Protein AF-B2ATS7-F1 (afdb_monomer_lite)

Sequence (155 aa):
MWIVTKIADLVQLKPQDFYKTSLEAIEDKINEKYANKVIPNIGLCVCVWDITDASEGLIGQYDEPARVAFVTNRRHSVEAEKVWLWKSDEETQLYYDTHEIVRFMVLEERWYTQPPTKPKESTDSDAPTKTTYQAPYSIIGTMAAPGLGITLWWE

Foldseek 3Di:
DDDDDDDDDDFDADPVCVVDDPVVSRQVRVCVVQDQDQDPPPGRDHGDDDDDDDDDDDDDPDDDPDDDDDDDDPDDDPDDFPKDWDDDPDPDIDIDHPPFDWFWAWDDKDADDDDPPDPPDPDDDPDPPPPPPDDRIDTDTDQPDPCTTGVVVPD

pLDDT: mean 70.75, std 18.99, range [23.94, 90.0]

InterPro domains:
  IPR005576 RNA polymerase Rpb7-like , N-terminal [PF03876] (9-59)
  IPR012340 Nucleic acid-binding, OB-fold [G3DSA:2.40.50.140] (70-155)
  IPR013238 RNA polymerase III, subunit Rpc25 [PF08292] (79-154)
  IPR036898 RNA polymerase Rpb7-like, N-terminal domain superfamily [G3DSA:3.30.1490.120] (1-69)
  IPR036898 RNA polymerase Rpb7-like, N-terminal domain superfamily [SSF88798] (1-64)
  IPR045113 RNA polymerase subunit Rpb7-like [PTHR12709] (1-63)

Structure (mmCIF, N/CA/C/O backbone):
data_AF-B2ATS7-F1
#
_entry.id   AF-B2ATS7-F1
#
loop_
_atom_site.group_PDB
_atom_site.id
_atom_site.type_symbol
_atom_site.label_atom_id
_atom_site.label_alt_id
_atom_site.label_comp_id
_atom_site.label_asym_id
_atom_site.label_entity_id
_atom_site.label_seq_id
_atom_site.pdbx_PDB_ins_code
_atom_site.Cartn_x
_atom_site.Cartn_y
_atom_site.Cartn_z
_atom_site.occupancy
_atom_site.B_iso_or_equiv
_atom_site.auth_seq_id
_atom_site.auth_comp_id
_atom_site.auth_asym_id
_atom_site.auth_atom_id
_atom_site.pdbx_PDB_model_num
ATOM 1 N N . MET A 1 1 ? -1.936 -1.525 -10.382 1.00 76.12 1 MET A N 1
ATOM 2 C CA . MET A 1 1 ? -2.676 -2.763 -10.066 1.00 76.12 1 MET A CA 1
ATOM 3 C C . MET A 1 1 ? -2.998 -2.716 -8.587 1.00 76.12 1 MET A C 1
ATOM 5 O O . MET A 1 1 ? -2.106 -2.365 -7.827 1.00 76.12 1 MET A O 1
ATOM 9 N N . TRP A 1 2 ? -4.232 -3.014 -8.196 1.00 84.25 2 TRP A N 1
ATOM 10 C CA . TRP A 1 2 ? -4.658 -3.011 -6.797 1.00 84.25 2 TRP A CA 1
ATOM 11 C C . TRP A 1 2 ? -5.364 -4.329 -6.504 1.00 84.25 2 TRP A C 1
ATOM 13 O O . TRP A 1 2 ? -6.092 -4.827 -7.362 1.00 84.25 2 TRP A O 1
ATOM 23 N N . ILE A 1 3 ? -5.141 -4.882 -5.315 1.00 88.38 3 ILE A N 1
ATOM 24 C CA . ILE A 1 3 ? -5.855 -6.061 -4.825 1.00 88.38 3 ILE A CA 1
ATOM 25 C C . ILE A 1 3 ? -6.506 -5.730 -3.486 1.00 88.38 3 ILE A C 1
ATOM 27 O O . ILE A 1 3 ? -5.939 -4.991 -2.683 1.00 88.38 3 ILE A O 1
ATOM 31 N N . VAL A 1 4 ? -7.688 -6.290 -3.242 1.00 89.81 4 VAL A N 1
ATOM 32 C CA . VAL A 1 4 ? -8.348 -6.225 -1.935 1.00 89.81 4 VAL A CA 1
ATOM 33 C C . VAL A 1 4 ? -8.048 -7.528 -1.208 1.00 89.81 4 VAL A C 1
ATOM 35 O O . VAL A 1 4 ? -8.372 -8.604 -1.708 1.00 89.81 4 VAL A O 1
ATOM 38 N N . THR A 1 5 ? -7.420 -7.434 -0.037 1.00 87.25 5 THR A N 1
ATOM 39 C CA . THR A 1 5 ? -7.082 -8.594 0.800 1.00 87.25 5 THR A CA 1
ATOM 40 C C . THR A 1 5 ? -7.818 -8.499 2.127 1.00 87.25 5 THR A C 1
ATOM 42 O O . THR A 1 5 ? -7.845 -7.437 2.744 1.00 87.25 5 THR A O 1
ATOM 45 N N . LYS A 1 6 ? -8.417 -9.608 2.573 1.00 88.69 6 LYS A N 1
ATOM 46 C CA . LYS A 1 6 ? -9.071 -9.689 3.884 1.00 88.69 6 LYS A CA 1
ATOM 47 C C . LYS A 1 6 ? -8.032 -9.970 4.963 1.00 88.69 6 LYS A C 1
ATOM 49 O O . LYS A 1 6 ? -7.267 -10.924 4.845 1.00 88.69 6 LYS A O 1
ATOM 54 N N . ILE A 1 7 ? -8.030 -9.153 6.010 1.00 86.19 7 ILE A N 1
ATOM 55 C CA . ILE A 1 7 ? -7.137 -9.283 7.163 1.00 86.19 7 ILE A CA 1
ATOM 56 C C . ILE A 1 7 ? -8.008 -9.323 8.417 1.00 86.19 7 ILE A C 1
ATOM 58 O O . ILE A 1 7 ? -8.946 -8.539 8.539 1.00 86.19 7 ILE A O 1
ATOM 62 N N . ALA A 1 8 ? -7.700 -10.245 9.326 1.00 86.81 8 ALA A N 1
ATOM 63 C CA . ALA A 1 8 ? -8.312 -10.323 10.645 1.00 86.81 8 ALA A CA 1
ATOM 64 C C . ALA A 1 8 ? -7.269 -9.925 11.687 1.00 86.81 8 ALA A C 1
ATOM 66 O O . ALA A 1 8 ? -6.171 -10.483 11.713 1.00 86.81 8 ALA A O 1
ATOM 67 N N . ASP A 1 9 ? -7.602 -8.943 12.516 1.00 85.25 9 ASP A N 1
ATOM 68 C CA . ASP A 1 9 ? -6.672 -8.369 13.477 1.00 85.25 9 ASP A CA 1
ATOM 69 C C . ASP A 1 9 ? -7.412 -7.782 14.684 1.00 85.25 9 ASP A C 1
ATOM 71 O O . ASP A 1 9 ? -8.592 -7.441 14.605 1.00 85.25 9 ASP A O 1
ATOM 75 N N . LEU A 1 10 ? -6.702 -7.673 15.808 1.00 84.81 10 LEU A N 1
ATOM 76 C CA . LEU A 1 10 ? -7.210 -7.087 17.041 1.00 84.81 10 LEU A CA 1
ATOM 77 C C . LEU A 1 10 ? -6.747 -5.630 17.145 1.00 84.81 10 LEU A C 1
ATOM 79 O O . LEU A 1 10 ? -5.548 -5.327 17.181 1.00 84.81 10 LEU A O 1
ATOM 83 N N . VAL A 1 11 ? -7.724 -4.728 17.223 1.00 84.69 11 VAL A N 1
ATOM 84 C CA . VAL A 1 11 ? -7.519 -3.281 17.319 1.00 84.69 11 VAL A CA 1
ATOM 85 C C . VAL A 1 11 ? -7.849 -2.815 18.734 1.00 84.69 11 VAL A C 1
ATOM 87 O O . VAL A 1 11 ? -8.927 -3.089 19.252 1.00 84.69 11 VAL A O 1
ATOM 90 N N . GLN A 1 12 ? -6.916 -2.104 19.368 1.00 82.88 12 GLN A N 1
ATOM 91 C CA . GLN A 1 12 ? -7.126 -1.490 20.679 1.00 82.88 12 GLN A CA 1
ATOM 92 C C . GLN A 1 12 ? -7.507 -0.018 20.499 1.00 82.88 12 GLN A C 1
ATOM 94 O O . GLN A 1 12 ? -6.741 0.765 19.930 1.00 82.88 12 GLN A O 1
ATOM 99 N N . LEU A 1 13 ? -8.689 0.357 20.989 1.00 83.25 13 LEU A N 1
ATOM 100 C CA . LEU A 1 13 ? -9.146 1.745 21.015 1.00 83.25 13 LEU A CA 1
ATOM 101 C C . LEU A 1 13 ? -8.687 2.413 22.310 1.00 83.25 13 LEU A C 1
ATOM 103 O O . LEU A 1 13 ? -8.848 1.856 23.396 1.00 83.25 13 LEU A O 1
ATOM 107 N N . LYS A 1 14 ? -8.135 3.624 22.203 1.00 82.56 14 LYS A N 1
ATOM 108 C CA . LYS A 1 14 ? -7.801 4.420 23.386 1.00 82.56 14 LYS A CA 1
ATOM 109 C C . LYS A 1 14 ? -9.084 5.020 23.963 1.00 82.56 14 LYS A C 1
ATOM 111 O O . LYS A 1 14 ? -9.937 5.445 23.183 1.00 82.56 14 LYS A O 1
ATOM 116 N N . PRO A 1 15 ? -9.196 5.188 25.294 1.00 82.81 15 PRO A N 1
ATOM 117 C CA . PRO A 1 15 ? -10.373 5.813 25.902 1.00 82.81 15 PRO A CA 1
ATOM 118 C C . PRO A 1 15 ? -10.660 7.228 25.388 1.00 82.81 15 PRO A C 1
ATOM 120 O O . PRO A 1 15 ? -11.797 7.688 25.400 1.00 82.81 15 PRO A O 1
ATOM 123 N N . GLN A 1 16 ? -9.615 7.912 24.919 1.00 85.69 16 GLN A N 1
ATOM 124 C CA . GLN A 1 16 ? -9.709 9.241 24.329 1.00 85.69 16 GLN A CA 1
ATOM 125 C C . GLN A 1 16 ? -10.457 9.249 22.999 1.00 85.69 16 GLN A C 1
ATOM 127 O O . GLN A 1 16 ? -10.984 10.293 22.668 1.00 85.69 16 GLN A O 1
ATOM 132 N N . ASP A 1 17 ? -10.530 8.134 22.266 1.00 80.50 17 ASP A N 1
ATOM 133 C CA . ASP A 1 17 ? -11.166 8.058 20.944 1.00 80.50 17 ASP A CA 1
ATOM 134 C C . ASP A 1 17 ? -12.665 7.686 21.032 1.00 80.50 17 ASP A C 1
ATOM 136 O O . ASP A 1 17 ? -13.352 7.639 20.015 1.00 80.50 17 ASP A O 1
ATOM 140 N N . PHE A 1 18 ? -13.216 7.485 22.240 1.00 80.50 18 PHE A N 1
ATOM 141 C CA . PHE A 1 18 ? -14.631 7.128 22.453 1.00 80.50 18 PHE A CA 1
ATOM 142 C C . PHE A 1 18 ? -15.640 8.256 22.192 1.00 80.50 18 PHE A C 1
ATOM 144 O O . PHE A 1 18 ? -16.843 8.015 22.253 1.00 80.50 18 PHE A O 1
ATOM 151 N N . TYR A 1 19 ? -15.190 9.481 21.899 1.00 87.06 19 TYR A N 1
ATOM 152 C CA . TYR A 1 19 ? -16.095 10.537 21.424 1.00 87.06 19 TYR A CA 1
ATOM 153 C C . TYR A 1 19 ? -16.510 10.336 19.959 1.00 87.06 19 TYR A C 1
ATOM 155 O O . TYR A 1 19 ? -17.499 10.928 19.529 1.00 87.06 19 TYR A O 1
ATOM 163 N N . LYS A 1 20 ? -15.752 9.538 19.193 1.00 87.81 20 LYS A N 1
ATOM 164 C CA . LYS A 1 20 ? -16.046 9.210 17.795 1.00 87.81 20 LYS A CA 1
ATOM 165 C C . LYS A 1 20 ? -16.984 8.015 17.696 1.00 87.81 20 LYS A C 1
ATOM 167 O O . LYS A 1 20 ? -17.150 7.239 18.638 1.00 87.81 20 LYS A O 1
ATOM 172 N N . THR A 1 21 ? -17.575 7.840 16.518 1.00 86.38 21 THR A N 1
ATOM 173 C CA . THR A 1 21 ? -18.316 6.613 16.215 1.00 86.38 21 THR A CA 1
ATOM 174 C C . THR A 1 21 ? -17.369 5.412 16.226 1.00 86.38 21 THR A C 1
ATOM 176 O O . THR A 1 21 ? -16.212 5.520 15.821 1.00 86.38 21 THR A O 1
ATOM 179 N N . SER A 1 22 ? -17.847 4.254 16.693 1.00 81.94 22 SER A N 1
ATOM 180 C CA . SER A 1 22 ? -17.008 3.052 16.801 1.00 81.94 22 SER A CA 1
ATOM 181 C C . SER A 1 22 ? -16.399 2.644 15.458 1.00 81.94 22 SER A C 1
ATOM 183 O O . SER A 1 22 ? -15.260 2.195 15.433 1.00 81.94 22 SER A O 1
ATOM 185 N N . LEU A 1 23 ? -17.119 2.850 14.351 1.00 84.00 23 LEU A N 1
ATOM 186 C CA . LEU A 1 23 ? -16.620 2.576 13.001 1.00 84.00 23 LEU A CA 1
ATOM 187 C C . LEU A 1 23 ? -15.452 3.496 12.631 1.00 84.00 23 LEU A C 1
ATOM 189 O O . LEU A 1 23 ? -14.384 3.003 12.289 1.00 84.00 23 LEU A O 1
ATOM 193 N N . GLU A 1 24 ? -15.614 4.809 12.794 1.00 88.50 24 GLU A N 1
ATOM 194 C CA . GLU A 1 24 ? -14.569 5.793 12.483 1.00 88.50 24 GLU A CA 1
ATOM 195 C C . GLU A 1 24 ? -13.317 5.586 13.349 1.00 88.50 24 GLU A C 1
ATOM 197 O O . GLU A 1 24 ? -12.193 5.605 12.854 1.00 88.50 24 GLU A O 1
ATOM 202 N N . ALA A 1 25 ? -13.498 5.305 14.644 1.00 87.44 25 ALA A N 1
ATOM 203 C CA . ALA A 1 25 ? -12.383 5.020 15.544 1.00 87.44 25 ALA A CA 1
ATOM 204 C C . ALA A 1 25 ? -11.612 3.751 15.132 1.00 87.44 25 ALA A C 1
ATOM 206 O O . ALA A 1 25 ? -10.384 3.708 15.238 1.00 87.44 25 ALA A O 1
ATOM 207 N N . ILE A 1 26 ? -12.315 2.716 14.659 1.00 86.00 26 ILE A N 1
ATOM 208 C CA . ILE A 1 26 ? -11.698 1.483 14.157 1.00 86.00 26 ILE A CA 1
ATOM 209 C C . ILE A 1 26 ? -10.958 1.753 12.844 1.00 86.00 26 ILE A C 1
ATOM 211 O O . ILE A 1 26 ? -9.806 1.341 12.713 1.00 86.00 26 ILE A O 1
ATOM 215 N N . GLU A 1 27 ? -11.568 2.467 11.898 1.00 88.56 27 GLU A N 1
ATOM 216 C CA . GLU A 1 27 ? -10.939 2.830 10.623 1.00 88.56 27 GLU A CA 1
ATOM 217 C C . GLU A 1 27 ? -9.644 3.614 10.833 1.00 88.56 27 GLU A C 1
ATOM 219 O O . GLU A 1 27 ? -8.602 3.246 10.285 1.00 88.56 27 GLU A O 1
ATOM 224 N N . ASP A 1 28 ? -9.679 4.642 11.683 1.00 88.75 28 ASP A N 1
ATOM 225 C CA . ASP A 1 28 ? -8.513 5.453 12.027 1.00 88.75 28 ASP A CA 1
ATOM 226 C C . ASP A 1 28 ? -7.385 4.592 12.598 1.00 88.75 28 ASP A C 1
ATOM 228 O O . ASP A 1 28 ? -6.223 4.740 12.214 1.00 88.75 28 ASP A O 1
ATOM 232 N N . LYS A 1 29 ? -7.715 3.644 13.481 1.00 88.06 29 LYS A N 1
ATOM 233 C CA . LYS A 1 29 ? -6.716 2.759 14.084 1.00 88.06 29 LYS A CA 1
ATOM 234 C C . LYS A 1 29 ? -6.164 1.726 13.122 1.00 88.06 29 LYS A C 1
ATOM 236 O O . LYS A 1 29 ? -4.967 1.447 13.176 1.00 88.06 29 LYS A O 1
ATOM 241 N N . ILE A 1 30 ? -6.985 1.162 12.241 1.00 89.31 30 ILE A N 1
ATOM 242 C CA . ILE A 1 30 ? -6.502 0.237 11.213 1.00 89.31 30 ILE A CA 1
ATOM 243 C C . ILE A 1 30 ? -5.605 0.994 10.229 1.00 89.31 30 ILE A C 1
ATOM 245 O O . ILE A 1 30 ? -4.526 0.504 9.899 1.00 89.31 30 ILE A O 1
ATOM 249 N N . ASN A 1 31 ? -5.976 2.213 9.831 1.00 90.00 31 ASN A N 1
ATOM 250 C CA . ASN A 1 31 ? -5.132 3.068 9.002 1.00 90.00 31 ASN A CA 1
ATOM 251 C C . ASN A 1 31 ? -3.816 3.416 9.722 1.00 90.00 31 ASN A C 1
ATOM 253 O O . ASN A 1 31 ? -2.748 3.239 9.150 1.00 90.00 31 ASN A O 1
ATOM 257 N N . GLU A 1 32 ? -3.840 3.799 11.000 1.00 89.88 32 GLU A N 1
ATOM 258 C CA . GLU A 1 32 ? -2.626 4.036 11.802 1.00 89.88 32 GLU A CA 1
ATOM 259 C C . GLU A 1 32 ? -1.747 2.768 11.909 1.00 89.88 32 GLU A C 1
ATOM 261 O O . GLU A 1 32 ? -0.509 2.825 11.886 1.00 89.88 32 GLU A O 1
ATOM 266 N N . LYS A 1 33 ? -2.375 1.590 11.998 1.00 87.25 33 LYS A N 1
ATOM 267 C CA . LYS A 1 33 ? -1.681 0.309 12.152 1.00 87.25 33 LYS A CA 1
ATOM 268 C C . LYS A 1 33 ? -1.119 -0.233 10.842 1.00 87.25 33 LYS A C 1
ATOM 270 O O . LYS A 1 33 ? -0.038 -0.818 10.903 1.00 87.25 33 LYS A O 1
ATOM 275 N N . TYR A 1 34 ? -1.781 -0.035 9.704 1.00 88.12 34 TYR A N 1
ATOM 276 C CA . TYR A 1 34 ? -1.440 -0.687 8.435 1.00 88.12 34 TYR A CA 1
ATOM 277 C C . TYR A 1 34 ? -1.080 0.262 7.291 1.00 88.12 34 TYR A C 1
ATOM 279 O O . TYR A 1 34 ? -0.329 -0.154 6.411 1.00 88.12 34 TYR A O 1
ATOM 287 N N . ALA A 1 35 ? -1.536 1.516 7.280 1.00 87.50 35 ALA A N 1
ATOM 288 C CA . ALA A 1 35 ? -1.200 2.436 6.196 1.00 87.50 35 ALA A CA 1
ATOM 289 C C . ALA A 1 35 ? 0.318 2.645 6.109 1.00 87.50 35 ALA A C 1
ATOM 291 O O . ALA A 1 35 ? 1.017 2.757 7.121 1.00 87.50 35 ALA A O 1
ATOM 292 N N . ASN A 1 36 ? 0.838 2.675 4.881 1.00 86.19 36 ASN A N 1
ATOM 293 C CA . ASN A 1 36 ? 2.267 2.774 4.575 1.00 86.19 36 ASN A CA 1
ATOM 294 C C . ASN A 1 36 ? 3.135 1.660 5.182 1.00 86.19 36 ASN A C 1
ATOM 296 O O . ASN A 1 36 ? 4.358 1.804 5.261 1.00 86.19 36 ASN A O 1
ATOM 300 N N . LYS A 1 37 ? 2.538 0.535 5.592 1.00 84.62 37 LYS A N 1
ATOM 301 C CA . LYS A 1 37 ? 3.286 -0.639 6.039 1.00 84.62 37 LYS A CA 1
ATOM 302 C C . LYS A 1 37 ? 3.240 -1.732 4.990 1.00 84.62 37 LYS A C 1
ATOM 304 O O . LYS A 1 37 ? 2.218 -1.998 4.360 1.00 84.62 37 LYS A O 1
ATOM 309 N N . VAL A 1 38 ? 4.394 -2.359 4.814 1.00 84.62 38 VAL A N 1
ATOM 310 C CA . VAL A 1 38 ? 4.560 -3.529 3.962 1.00 84.62 38 VAL A CA 1
ATOM 311 C C . VAL A 1 38 ? 4.241 -4.756 4.804 1.00 84.62 38 VAL A C 1
ATOM 313 O O . VAL A 1 38 ? 4.955 -5.047 5.764 1.00 84.62 38 VAL A O 1
ATOM 316 N N . ILE A 1 39 ? 3.170 -5.464 4.451 1.00 83.38 39 ILE A N 1
ATOM 317 C CA . ILE A 1 39 ? 2.840 -6.753 5.057 1.00 83.38 39 ILE A CA 1
ATOM 318 C C . ILE A 1 39 ? 3.512 -7.852 4.225 1.00 83.38 39 ILE A C 1
ATOM 320 O O . ILE A 1 39 ? 3.301 -7.891 3.007 1.00 83.38 39 ILE A O 1
ATOM 324 N N . PRO A 1 40 ? 4.297 -8.751 4.847 1.00 80.62 40 PRO A N 1
ATOM 325 C CA . PRO A 1 40 ? 4.908 -9.873 4.144 1.00 80.62 40 PRO A CA 1
ATOM 326 C C . PRO A 1 40 ? 3.860 -10.709 3.404 1.00 80.62 40 PRO A C 1
ATOM 328 O O . PRO A 1 40 ? 2.802 -10.998 3.958 1.00 80.62 40 PRO A O 1
ATOM 331 N N . ASN A 1 41 ? 4.179 -11.129 2.178 1.00 79.94 41 ASN A N 1
ATOM 332 C CA . ASN A 1 41 ? 3.322 -11.951 1.313 1.00 79.94 41 ASN A CA 1
ATOM 333 C C . ASN A 1 41 ? 2.006 -11.293 0.848 1.00 79.94 41 ASN A C 1
ATOM 335 O O . ASN A 1 41 ? 1.180 -11.987 0.260 1.00 79.94 41 ASN A O 1
ATOM 339 N N . ILE A 1 42 ? 1.783 -9.996 1.105 1.00 84.50 42 ILE A N 1
ATOM 340 C CA . ILE A 1 42 ? 0.575 -9.285 0.647 1.00 84.50 42 ILE A CA 1
ATOM 341 C C . ILE A 1 42 ? 0.937 -8.060 -0.187 1.00 84.50 42 ILE A C 1
ATOM 343 O O . ILE A 1 42 ? 0.581 -7.983 -1.358 1.00 84.50 42 ILE A O 1
ATOM 347 N N . GLY A 1 43 ? 1.571 -7.052 0.416 1.00 84.81 43 GLY A N 1
ATOM 348 C CA . GLY A 1 43 ? 1.627 -5.743 -0.231 1.00 84.81 43 GLY A CA 1
ATOM 349 C C . GLY A 1 43 ? 2.057 -4.599 0.663 1.00 84.81 43 GLY A C 1
ATOM 350 O O . GLY A 1 43 ? 2.122 -4.710 1.888 1.00 84.81 43 GLY A O 1
ATOM 351 N N . LEU A 1 44 ? 2.263 -3.453 0.019 1.00 86.31 44 LEU A N 1
ATOM 352 C CA . LEU A 1 44 ? 2.126 -2.157 0.665 1.00 86.31 44 LEU A CA 1
ATOM 353 C C . LEU A 1 44 ? 0.637 -1.880 0.896 1.00 86.31 44 LEU A C 1
ATOM 355 O O . LEU A 1 44 ? -0.145 -1.842 -0.054 1.00 86.31 44 LEU A O 1
ATOM 359 N N . CYS A 1 45 ? 0.255 -1.666 2.149 1.00 87.44 45 CYS A N 1
ATOM 360 C CA . CYS A 1 45 ? -1.105 -1.279 2.492 1.00 87.44 45 CYS A CA 1
ATOM 361 C C . CYS A 1 45 ? -1.288 0.234 2.341 1.00 87.44 45 CYS A C 1
ATOM 363 O O . CYS A 1 45 ? -0.466 1.021 2.819 1.00 87.44 45 CYS A O 1
ATOM 365 N N . VAL A 1 46 ? -2.377 0.632 1.680 1.00 87.56 46 VAL A N 1
ATOM 366 C CA . VAL A 1 46 ? -2.719 2.043 1.450 1.00 87.56 46 VAL A CA 1
ATOM 367 C C . VAL A 1 46 ? -3.738 2.521 2.473 1.00 87.56 46 VAL A C 1
ATOM 369 O O . VAL A 1 46 ? -3.423 3.387 3.282 1.00 87.56 46 VAL A O 1
ATOM 372 N N . CYS A 1 47 ? -4.936 1.939 2.454 1.00 87.69 47 CYS A N 1
ATOM 373 C CA . CYS A 1 47 ? -6.038 2.311 3.334 1.00 87.69 47 CYS A CA 1
ATOM 374 C C . CYS A 1 47 ? -7.003 1.139 3.541 1.00 87.69 47 CYS A C 1
ATOM 376 O O . CYS A 1 47 ? -6.976 0.149 2.802 1.00 87.69 47 CYS A O 1
ATOM 378 N N . VAL A 1 48 ? -7.861 1.272 4.551 1.00 88.69 48 VAL A N 1
ATOM 379 C CA . VAL A 1 48 ? -9.040 0.417 4.727 1.00 88.69 48 VAL A CA 1
ATOM 380 C C . VAL A 1 48 ? -9.992 0.582 3.543 1.00 88.69 48 VAL A C 1
ATOM 382 O O . VAL A 1 48 ? -10.204 1.693 3.060 1.00 88.69 48 VAL A O 1
ATOM 385 N N . TRP A 1 49 ? -10.552 -0.539 3.085 1.00 89.12 49 TRP A N 1
ATOM 386 C CA . TRP A 1 49 ? -11.602 -0.560 2.066 1.00 89.12 49 TRP A CA 1
ATOM 387 C C . TRP A 1 49 ? -12.998 -0.640 2.689 1.00 89.12 49 TRP A C 1
ATOM 389 O O . TRP A 1 49 ? -13.825 0.226 2.436 1.00 89.12 49 TRP A O 1
ATOM 399 N N . ASP A 1 50 ? -13.252 -1.683 3.484 1.00 87.69 50 ASP A N 1
ATOM 400 C CA . ASP A 1 50 ? -14.539 -1.923 4.141 1.00 87.69 50 ASP A CA 1
ATOM 401 C C . ASP A 1 50 ? -14.354 -2.843 5.361 1.00 87.69 50 ASP A C 1
ATOM 403 O O . ASP A 1 50 ? -13.428 -3.666 5.390 1.00 87.69 50 ASP A O 1
ATOM 407 N N . ILE A 1 51 ? -15.237 -2.720 6.354 1.00 86.75 51 ILE A N 1
ATOM 408 C CA . ILE A 1 51 ? -15.273 -3.554 7.560 1.00 86.75 51 ILE A CA 1
ATOM 409 C C . ILE A 1 51 ? -16.393 -4.580 7.390 1.00 86.75 51 ILE A C 1
ATOM 411 O O . ILE A 1 51 ? -17.573 -4.249 7.400 1.00 86.75 51 ILE A O 1
ATOM 415 N N . THR A 1 52 ? -16.011 -5.849 7.252 1.00 87.81 52 THR A N 1
ATOM 416 C CA . THR A 1 52 ? -16.971 -6.942 7.006 1.00 87.81 52 THR A CA 1
ATOM 417 C C . THR A 1 52 ? -17.582 -7.503 8.284 1.00 87.81 52 THR A C 1
ATOM 419 O O . THR A 1 52 ? -18.790 -7.703 8.341 1.00 87.81 52 THR A O 1
ATOM 422 N N . ASP A 1 53 ? -16.762 -7.714 9.311 1.00 82.00 53 ASP A N 1
ATOM 423 C CA . ASP A 1 53 ? -17.173 -8.281 10.592 1.00 82.00 53 ASP A CA 1
ATOM 424 C C . ASP A 1 53 ? -16.469 -7.537 11.733 1.00 82.00 53 ASP A C 1
ATOM 426 O O . ASP A 1 53 ? -15.261 -7.290 11.676 1.00 82.00 53 ASP A O 1
ATOM 430 N N . ALA A 1 54 ? -17.219 -7.201 12.784 1.00 80.56 54 ALA A N 1
ATOM 431 C CA . ALA A 1 54 ? -16.694 -6.609 14.011 1.00 80.56 54 ALA A CA 1
ATOM 432 C C . ALA A 1 54 ? -17.295 -7.333 15.223 1.00 80.56 54 ALA A C 1
ATOM 434 O O . ALA A 1 54 ? -18.514 -7.402 15.375 1.00 80.56 54 ALA A O 1
ATOM 435 N N . SER A 1 55 ? -16.440 -7.896 16.078 1.00 80.81 55 SER A N 1
ATOM 436 C CA . SER A 1 55 ? -16.863 -8.532 17.329 1.00 80.81 55 SER A CA 1
ATOM 437 C C . SER A 1 55 ? -17.105 -7.498 18.432 1.00 80.81 55 SER A C 1
ATOM 439 O O . SER A 1 55 ? -16.530 -6.410 18.404 1.00 80.81 55 SER A O 1
ATOM 441 N N . GLU A 1 56 ? -17.890 -7.860 19.452 1.00 75.81 56 GLU A N 1
ATOM 442 C CA . GLU A 1 56 ? -18.043 -7.035 20.656 1.00 75.81 56 GLU A CA 1
ATOM 443 C C . GLU A 1 56 ? -16.685 -6.800 21.341 1.00 75.81 56 GLU A C 1
ATOM 445 O O . GLU A 1 56 ? -15.883 -7.720 21.525 1.00 75.81 56 GLU A O 1
ATOM 450 N N . GLY A 1 57 ? -16.410 -5.541 21.690 1.00 69.75 57 GLY A N 1
ATOM 451 C CA . GLY A 1 57 ? -15.151 -5.138 22.309 1.00 69.75 57 GLY A CA 1
ATOM 452 C C . GLY A 1 57 ? -15.071 -5.568 23.773 1.00 69.75 57 GLY A C 1
ATOM 453 O O . GLY A 1 57 ? -15.927 -5.216 24.581 1.00 69.75 57 GLY A O 1
ATOM 454 N N . LEU A 1 58 ? -14.009 -6.288 24.133 1.00 73.38 58 LEU A N 1
ATOM 455 C CA . LEU A 1 58 ? -13.682 -6.618 25.521 1.00 73.38 58 LEU A CA 1
ATOM 456 C C . LEU A 1 58 ? -12.829 -5.499 26.134 1.00 73.38 58 LEU A C 1
ATOM 458 O O . LEU A 1 58 ? -11.798 -5.119 25.578 1.00 73.38 58 LEU A O 1
ATOM 462 N N . ILE A 1 59 ? -13.235 -4.987 27.298 1.00 73.88 59 ILE A N 1
ATOM 463 C CA . ILE A 1 59 ? -12.473 -3.972 28.039 1.00 73.88 59 ILE A CA 1
ATOM 464 C C . ILE A 1 59 ? -11.380 -4.682 28.847 1.00 73.88 59 ILE A C 1
ATOM 466 O O . ILE A 1 59 ? -11.664 -5.375 29.825 1.00 73.88 59 ILE A O 1
ATOM 470 N N . GLY A 1 60 ? -10.124 -4.527 28.424 1.00 66.06 60 GLY A N 1
ATOM 471 C CA . GLY A 1 60 ? -8.961 -5.041 29.147 1.00 66.06 60 GLY A CA 1
ATOM 472 C C . GLY A 1 60 ? -8.703 -4.251 30.433 1.00 66.06 60 GLY A C 1
ATOM 473 O O . GLY A 1 60 ? -8.737 -3.025 30.434 1.00 66.06 60 GLY A O 1
ATOM 474 N N . GLN A 1 61 ? -8.434 -4.952 31.535 1.00 58.53 61 GLN A N 1
ATOM 475 C CA . GLN A 1 61 ? -8.293 -4.358 32.873 1.00 58.53 61 GLN A CA 1
ATOM 476 C C . GLN A 1 61 ? -6.896 -3.759 33.160 1.00 58.53 61 GLN A C 1
ATOM 478 O O . GLN A 1 61 ? -6.704 -3.139 34.202 1.00 58.53 61 GLN A O 1
ATOM 483 N N . TYR A 1 62 ? -5.929 -3.913 32.247 1.00 53.41 62 TYR A N 1
ATOM 484 C CA . TYR A 1 62 ? -4.554 -3.418 32.384 1.00 53.41 62 TYR A CA 1
ATOM 485 C C . TYR A 1 62 ? -4.102 -2.742 31.085 1.00 53.41 62 TYR A C 1
ATOM 487 O O . TYR A 1 62 ? -3.938 -3.417 30.072 1.00 53.41 62 TYR A O 1
ATOM 495 N N . ASP A 1 63 ? -3.894 -1.425 31.122 1.00 58.88 63 ASP A N 1
ATOM 496 C CA . ASP A 1 63 ? -3.320 -0.645 30.020 1.00 58.88 63 ASP A CA 1
ATOM 497 C C . ASP A 1 63 ? -2.000 -0.026 30.513 1.00 58.88 63 ASP A C 1
ATOM 499 O O . ASP A 1 63 ? -1.998 0.940 31.278 1.00 58.88 63 ASP A O 1
ATOM 503 N N . GLU A 1 64 ? -0.862 -0.631 30.150 1.00 48.84 64 GLU A N 1
ATOM 504 C CA . GLU A 1 64 ? 0.439 0.035 30.256 1.00 48.84 64 GLU A CA 1
ATOM 505 C C . GLU A 1 64 ? 0.703 0.786 28.941 1.00 48.84 64 GLU A C 1
ATOM 507 O O . GLU A 1 64 ? 0.741 0.159 27.878 1.00 48.84 64 GLU A O 1
ATOM 512 N N . PRO A 1 65 ? 0.938 2.110 28.964 1.00 42.78 65 PRO A N 1
ATOM 513 C CA . PRO A 1 65 ? 1.230 2.860 27.750 1.00 42.78 65 PRO A CA 1
ATOM 514 C C . PRO A 1 65 ? 2.594 2.439 27.177 1.00 42.78 65 PRO A C 1
ATOM 516 O O . PRO A 1 65 ? 3.654 2.837 27.666 1.00 42.78 65 PRO A O 1
ATOM 519 N N . ALA A 1 66 ? 2.573 1.629 26.116 1.00 33.31 66 ALA A N 1
ATOM 520 C CA . ALA A 1 66 ? 3.775 1.181 25.424 1.00 33.31 66 ALA A CA 1
ATOM 521 C C . ALA A 1 66 ? 4.496 2.346 24.719 1.00 33.31 66 ALA A C 1
ATOM 523 O O . ALA A 1 66 ? 3.903 3.213 24.075 1.00 33.31 66 ALA A O 1
ATOM 524 N N . ARG A 1 67 ? 5.818 2.347 24.894 1.00 28.78 67 ARG A N 1
ATOM 525 C CA . ARG A 1 67 ? 6.765 3.436 24.630 1.00 28.78 67 ARG A CA 1
ATOM 526 C C . ARG A 1 67 ? 6.838 3.807 23.148 1.00 28.78 67 ARG A C 1
ATOM 528 O O . ARG A 1 67 ? 6.989 2.949 22.282 1.00 28.78 67 ARG A O 1
ATOM 535 N N . VAL A 1 68 ? 6.846 5.111 22.880 1.00 24.66 68 VAL A N 1
ATOM 536 C CA . VAL A 1 68 ? 7.108 5.678 21.554 1.00 24.66 68 VAL A CA 1
ATOM 537 C C . VAL A 1 68 ? 8.616 5.683 21.300 1.00 24.66 68 VAL A C 1
ATOM 539 O O . VAL A 1 68 ? 9.359 6.407 21.960 1.00 24.66 68 VAL A O 1
ATOM 542 N N . ALA A 1 69 ? 9.077 4.885 20.338 1.00 25.34 69 ALA A N 1
ATOM 543 C CA . ALA A 1 69 ? 10.409 5.028 19.761 1.00 25.34 69 ALA A CA 1
ATOM 544 C C . ALA A 1 69 ? 10.293 5.839 18.466 1.00 25.34 69 ALA A C 1
ATOM 546 O O . ALA A 1 69 ? 9.844 5.336 17.438 1.00 25.34 69 ALA A O 1
ATOM 547 N N . PHE A 1 70 ? 10.697 7.108 18.515 1.00 23.94 70 PHE A N 1
ATOM 548 C CA . PHE A 1 70 ? 10.903 7.907 17.314 1.00 23.94 70 PHE A CA 1
ATOM 549 C C . PHE A 1 70 ? 12.263 7.551 16.710 1.00 23.94 70 PHE A C 1
ATOM 551 O O . PHE A 1 70 ? 13.301 7.792 17.320 1.00 23.94 70 PHE A O 1
ATOM 558 N N . VAL A 1 71 ? 12.269 7.035 15.483 1.00 28.41 71 VAL A N 1
ATOM 559 C CA . VAL A 1 71 ? 13.433 7.124 14.596 1.00 28.41 71 VAL A CA 1
ATOM 560 C C . VAL A 1 71 ? 12.961 7.835 13.340 1.00 28.41 71 VAL A C 1
ATOM 562 O O . VAL A 1 71 ? 12.448 7.221 12.409 1.00 28.41 71 VAL A O 1
ATOM 565 N N . THR A 1 72 ? 13.103 9.159 13.326 1.00 27.77 72 THR A N 1
ATOM 566 C CA . THR A 1 72 ? 13.051 9.908 12.074 1.00 27.77 72 THR A CA 1
ATOM 567 C C . THR A 1 72 ? 14.435 9.763 11.451 1.00 27.77 72 THR A C 1
ATOM 569 O O . THR A 1 72 ? 15.442 10.143 12.042 1.00 27.77 72 THR A O 1
ATOM 572 N N . ASN A 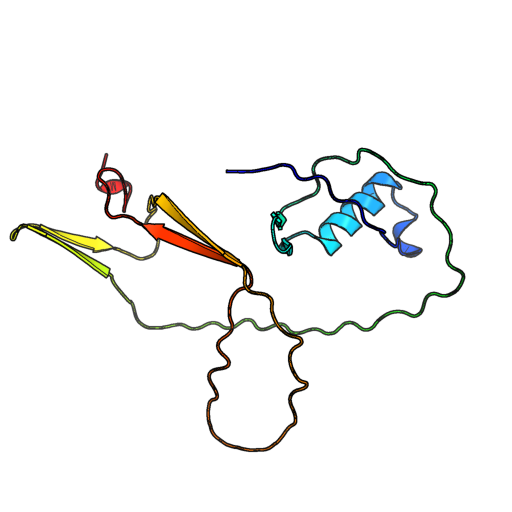1 73 ? 14.524 9.135 10.283 1.00 27.22 73 ASN A N 1
ATOM 573 C CA . ASN A 1 73 ? 15.736 9.213 9.481 1.00 27.22 73 ASN A CA 1
ATOM 574 C C . ASN A 1 73 ? 15.363 9.855 8.153 1.00 27.22 73 ASN A C 1
ATOM 576 O O . ASN A 1 73 ? 15.096 9.188 7.158 1.00 27.22 73 ASN A O 1
ATOM 580 N N . ARG A 1 74 ? 15.272 11.188 8.175 1.00 31.33 74 ARG A N 1
ATOM 581 C CA . ARG A 1 74 ? 15.208 11.993 6.961 1.00 31.33 74 ARG A CA 1
ATOM 582 C C . ARG A 1 74 ? 16.641 12.094 6.442 1.00 31.33 74 ARG A C 1
ATOM 584 O O . ARG A 1 74 ? 17.417 12.906 6.936 1.00 31.33 74 ARG A O 1
ATOM 591 N N . ARG A 1 75 ? 17.007 11.249 5.478 1.00 34.25 75 ARG A N 1
ATOM 592 C CA . ARG A 1 75 ? 18.290 11.367 4.778 1.00 34.25 75 ARG A CA 1
ATOM 593 C C . ARG A 1 75 ? 18.058 12.006 3.419 1.00 34.25 75 ARG A C 1
ATOM 595 O O . ARG A 1 75 ? 17.568 11.366 2.499 1.00 34.25 75 ARG A O 1
ATOM 602 N N . HIS A 1 76 ? 18.421 13.280 3.326 1.00 29.86 76 HIS A N 1
ATOM 603 C CA . HIS A 1 76 ? 18.752 13.902 2.055 1.00 29.86 76 HIS A CA 1
ATOM 604 C C . HIS A 1 76 ? 20.121 13.349 1.645 1.00 29.86 76 HIS A C 1
ATOM 606 O O . HIS A 1 76 ? 21.106 13.544 2.355 1.00 29.86 76 HIS A O 1
ATOM 612 N N . SER A 1 77 ? 20.174 12.629 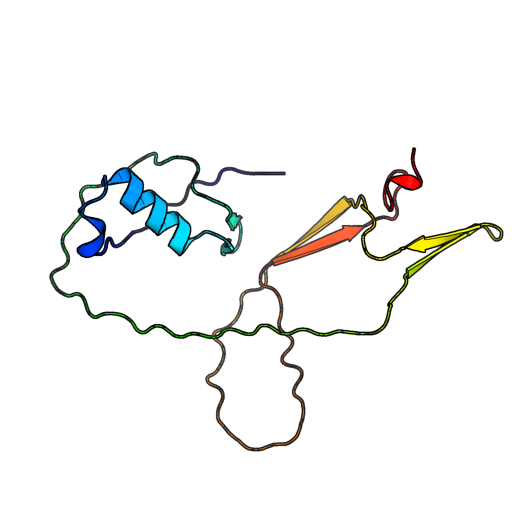0.532 1.00 31.33 77 SER A N 1
ATOM 613 C CA . SER A 1 77 ? 21.408 12.418 -0.217 1.00 31.33 77 SER A CA 1
ATOM 614 C C . SER A 1 77 ? 21.199 13.139 -1.535 1.00 31.33 77 SER A C 1
ATOM 616 O O . SER A 1 77 ? 20.392 12.722 -2.358 1.00 31.33 77 SER A O 1
ATOM 618 N N . VAL A 1 78 ? 21.859 14.285 -1.664 1.00 43.09 78 VAL A N 1
ATOM 619 C CA . VAL A 1 78 ? 22.088 14.914 -2.959 1.00 43.09 78 VAL A CA 1
ATOM 620 C C . VAL A 1 78 ? 23.330 14.220 -3.496 1.00 43.09 78 VAL A C 1
ATOM 622 O O . VAL A 1 78 ? 24.413 14.368 -2.934 1.00 43.09 78 VAL A O 1
ATOM 625 N N . GLU A 1 79 ? 23.151 13.384 -4.510 1.00 42.41 79 GLU A N 1
ATOM 626 C CA . GLU A 1 79 ? 24.242 12.734 -5.226 1.00 42.41 79 GLU A CA 1
ATOM 627 C C . GLU A 1 79 ? 24.132 13.115 -6.703 1.00 42.41 79 GLU A C 1
ATOM 629 O O . GLU A 1 79 ? 23.028 13.224 -7.233 1.00 42.41 79 GLU A O 1
ATOM 634 N N . ALA A 1 80 ? 25.295 13.370 -7.306 1.00 44.62 80 ALA A N 1
ATOM 635 C CA . ALA A 1 80 ? 25.503 13.878 -8.658 1.00 44.62 80 ALA A CA 1
ATOM 636 C C . ALA A 1 80 ? 24.594 13.230 -9.712 1.00 44.62 80 ALA A C 1
ATOM 638 O O . ALA A 1 80 ? 24.322 12.032 -9.639 1.00 44.62 80 ALA A O 1
ATOM 639 N N . GLU A 1 81 ? 24.179 14.032 -10.695 1.00 49.34 81 GLU A N 1
ATOM 640 C CA . GLU A 1 81 ? 23.330 13.657 -11.830 1.00 49.34 81 GLU A CA 1
ATOM 641 C C . GLU A 1 81 ? 23.826 12.360 -12.495 1.00 49.34 81 GLU A C 1
ATOM 643 O O . GLU A 1 81 ? 24.779 12.339 -13.274 1.00 49.34 81 GLU A O 1
ATOM 648 N N . LYS A 1 82 ? 23.191 11.237 -12.147 1.00 55.88 82 LYS A N 1
ATOM 649 C CA . LYS A 1 82 ? 23.413 9.934 -12.779 1.00 55.88 82 LYS A CA 1
ATOM 650 C C . LYS A 1 82 ? 22.448 9.820 -13.953 1.00 55.88 82 LYS A C 1
ATOM 652 O O . LYS A 1 82 ? 21.336 9.325 -13.792 1.00 55.88 82 LYS A O 1
ATOM 657 N N . VAL A 1 83 ? 22.879 10.300 -15.115 1.00 63.12 83 VAL A N 1
ATOM 658 C CA . VAL A 1 83 ? 22.133 10.188 -16.376 1.00 63.12 83 VAL A CA 1
ATOM 659 C C . VAL A 1 83 ? 22.387 8.809 -16.984 1.00 63.12 83 VAL A C 1
ATOM 661 O O . VAL A 1 83 ? 23.538 8.398 -17.153 1.00 63.12 83 VAL A O 1
ATOM 664 N N . TRP A 1 84 ? 21.320 8.084 -17.317 1.00 67.81 84 TRP A N 1
ATOM 665 C CA . TRP A 1 84 ? 21.423 6.818 -18.046 1.00 67.81 84 TRP A CA 1
ATOM 666 C C . TRP A 1 84 ? 21.342 7.086 -19.550 1.00 67.81 84 TRP A C 1
ATOM 668 O O . TRP A 1 84 ? 20.485 7.843 -19.998 1.00 67.81 84 TRP A O 1
ATOM 678 N N . LEU A 1 85 ? 22.223 6.461 -20.337 1.00 67.75 85 LEU A N 1
ATOM 679 C CA . LEU A 1 85 ? 22.190 6.544 -21.799 1.00 67.75 85 LEU A CA 1
ATOM 680 C C . LEU A 1 85 ? 21.689 5.229 -22.391 1.00 67.75 85 LEU A C 1
ATOM 682 O O . LEU A 1 85 ? 22.234 4.163 -22.096 1.00 67.75 85 LEU A O 1
ATOM 686 N N . TRP A 1 86 ? 20.715 5.327 -23.289 1.00 67.69 86 TRP A N 1
ATOM 687 C CA . TRP A 1 86 ? 20.340 4.251 -24.193 1.00 67.69 86 TRP A CA 1
ATOM 688 C C . TRP A 1 86 ? 20.982 4.488 -25.558 1.00 67.69 86 TRP A C 1
ATOM 690 O O . TRP A 1 86 ? 20.730 5.499 -26.216 1.00 67.69 86 TRP A O 1
ATOM 700 N N . LYS A 1 87 ? 21.818 3.547 -25.998 1.00 66.19 87 LYS A N 1
ATOM 701 C CA . LYS A 1 87 ? 22.371 3.546 -27.353 1.00 66.19 87 LYS A CA 1
ATOM 702 C C . LYS A 1 87 ? 21.510 2.625 -28.210 1.00 66.19 87 LYS A C 1
ATOM 704 O O . LYS A 1 87 ? 21.636 1.409 -28.101 1.00 66.19 87 LYS A O 1
ATOM 709 N N . SER A 1 88 ? 20.617 3.212 -29.003 1.00 58.38 88 SER A N 1
ATOM 710 C CA . SER A 1 88 ? 20.090 2.522 -30.183 1.00 58.38 88 SER A CA 1
ATOM 711 C C . SER A 1 88 ? 21.152 2.611 -31.287 1.00 58.38 88 SER A C 1
ATOM 713 O O . SER A 1 88 ? 22.082 3.404 -31.137 1.00 58.38 88 SER A O 1
ATOM 715 N N . ASP A 1 89 ? 21.066 1.780 -32.330 1.00 54.94 89 ASP A N 1
ATOM 716 C CA . ASP A 1 89 ? 22.061 1.676 -33.415 1.00 54.94 89 ASP A CA 1
ATOM 717 C C . ASP A 1 89 ? 22.672 3.026 -33.849 1.00 54.94 89 ASP A C 1
ATOM 719 O O . ASP A 1 89 ? 22.009 4.061 -33.779 1.00 54.94 89 ASP A O 1
ATOM 723 N N . GLU A 1 90 ? 23.937 2.966 -34.291 1.00 61.97 90 GLU A N 1
ATOM 724 C CA . GLU A 1 90 ? 25.039 3.960 -34.321 1.00 61.97 90 GLU A CA 1
ATOM 725 C C . GLU A 1 90 ? 24.752 5.478 -34.478 1.00 61.97 90 GLU A C 1
ATOM 727 O O . GLU A 1 90 ? 25.646 6.276 -34.200 1.00 61.97 90 GLU A O 1
ATOM 732 N N . GLU A 1 91 ? 23.544 5.918 -34.825 1.00 60.12 91 GLU A N 1
ATOM 733 C CA . GLU A 1 91 ? 23.185 7.322 -35.064 1.00 60.12 91 GLU A CA 1
ATOM 734 C C . GLU A 1 91 ? 22.298 7.972 -33.982 1.00 60.12 91 GLU A C 1
ATOM 736 O O . GLU A 1 91 ? 22.255 9.200 -33.913 1.00 60.12 91 GLU A O 1
ATOM 741 N N . THR A 1 92 ? 21.617 7.216 -33.102 1.00 61.91 92 THR A N 1
ATOM 742 C CA . THR A 1 92 ? 20.666 7.810 -32.129 1.00 61.91 92 THR A CA 1
ATOM 743 C C . THR A 1 92 ? 20.992 7.464 -30.673 1.00 61.91 92 THR A C 1
ATOM 745 O O . THR A 1 92 ? 20.796 6.338 -30.210 1.00 61.91 92 THR A O 1
ATOM 748 N N . GLN A 1 93 ? 21.448 8.467 -29.917 1.00 70.44 93 GLN A N 1
ATOM 749 C CA . GLN A 1 93 ? 21.635 8.383 -28.465 1.00 70.44 93 GLN A CA 1
ATOM 750 C C . GLN A 1 93 ? 20.435 9.007 -27.759 1.00 70.44 93 GLN A C 1
ATOM 752 O O . GLN A 1 93 ? 20.130 10.179 -27.969 1.00 70.44 93 GLN A O 1
ATOM 757 N N . LEU A 1 94 ? 19.770 8.224 -26.914 1.00 71.88 94 LEU A N 1
ATOM 758 C CA . LEU A 1 94 ? 18.645 8.687 -26.114 1.00 71.88 94 LEU A CA 1
ATOM 759 C C . LEU A 1 94 ? 19.069 8.769 -24.645 1.00 71.88 94 LEU A C 1
ATOM 761 O O . LEU A 1 94 ? 19.695 7.849 -24.111 1.00 71.88 94 LEU A O 1
ATOM 765 N N . TYR A 1 95 ? 18.744 9.884 -23.998 1.00 75.12 95 TYR A N 1
ATOM 766 C CA . TYR A 1 95 ? 19.077 10.143 -22.600 1.00 75.12 95 TYR A CA 1
ATOM 767 C C . TYR A 1 95 ? 17.848 9.908 -21.733 1.00 75.12 95 TYR A C 1
ATOM 769 O O . TYR A 1 95 ? 16.745 10.281 -22.120 1.00 75.12 95 TYR A O 1
ATOM 777 N N . TYR A 1 96 ? 18.053 9.300 -20.569 1.00 77.75 96 TYR A N 1
ATOM 778 C CA . TYR A 1 96 ? 17.056 9.284 -19.510 1.00 77.75 96 TYR A CA 1
ATOM 779 C C . TYR A 1 96 ? 17.295 10.471 -18.590 1.00 77.75 96 TYR A C 1
ATOM 781 O O . TYR A 1 96 ? 18.330 10.508 -17.915 1.00 77.75 96 TYR A O 1
ATOM 789 N N . ASP A 1 97 ? 16.350 11.407 -18.545 1.00 78.00 97 ASP A N 1
ATOM 790 C CA . ASP A 1 97 ? 16.410 12.510 -17.592 1.00 78.00 97 ASP A CA 1
ATOM 791 C C . ASP A 1 97 ? 15.692 12.146 -16.282 1.00 78.00 97 ASP A C 1
ATOM 793 O O . ASP A 1 97 ? 14.829 11.265 -16.193 1.00 78.00 97 ASP A O 1
ATOM 797 N N . THR A 1 98 ? 16.076 12.835 -15.217 1.00 77.19 98 THR A N 1
ATOM 798 C CA . THR A 1 98 ? 15.301 12.883 -13.985 1.00 77.19 98 THR A CA 1
ATOM 799 C C . THR A 1 98 ? 13.957 13.569 -14.248 1.00 77.19 98 THR A C 1
ATOM 801 O O . THR A 1 98 ? 13.867 14.491 -15.045 1.00 77.19 98 THR A O 1
ATOM 804 N N . HIS A 1 99 ? 12.894 13.132 -13.565 1.00 80.75 99 HIS A N 1
ATOM 805 C CA . HIS A 1 99 ? 11.520 13.653 -13.709 1.00 80.75 99 HIS A CA 1
ATOM 806 C C . HIS A 1 99 ? 10.739 13.248 -14.971 1.00 80.75 99 HIS A C 1
ATOM 808 O O . HIS A 1 99 ? 9.590 13.668 -15.118 1.00 80.75 99 HIS A O 1
ATOM 814 N N . GLU A 1 100 ? 11.272 12.373 -15.824 1.00 82.56 100 GLU A N 1
ATOM 815 C CA . GLU A 1 100 ? 10.500 11.816 -16.937 1.00 82.56 100 GLU A CA 1
ATOM 816 C C . GLU A 1 100 ? 9.623 10.628 -16.520 1.00 82.56 100 GLU A C 1
ATOM 818 O O . GLU A 1 100 ? 9.971 9.811 -15.661 1.00 82.56 100 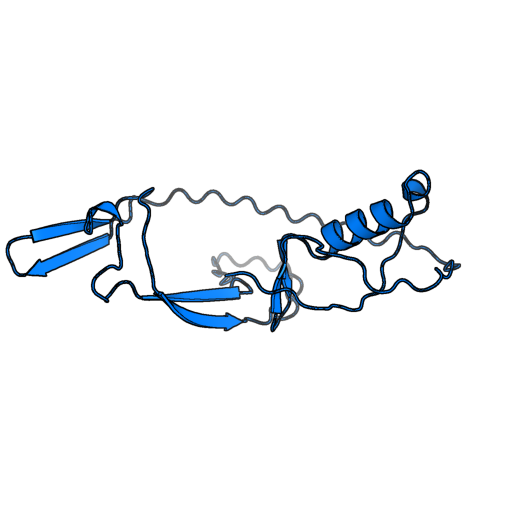GLU A O 1
ATOM 823 N N . ILE A 1 101 ? 8.449 10.526 -17.148 1.00 84.19 101 ILE A N 1
ATOM 824 C CA . ILE A 1 101 ? 7.525 9.414 -16.926 1.00 84.19 101 ILE A CA 1
ATOM 825 C C . ILE A 1 101 ? 7.993 8.228 -17.768 1.00 84.19 101 ILE A C 1
ATOM 827 O O . ILE A 1 101 ? 8.027 8.282 -18.998 1.00 84.19 101 ILE A O 1
ATOM 831 N N . VAL A 1 102 ? 8.315 7.129 -17.087 1.00 85.75 102 VAL A N 1
ATOM 832 C CA . VAL A 1 102 ? 8.762 5.883 -17.713 1.00 85.75 102 VAL A CA 1
ATOM 833 C C . VAL A 1 102 ? 7.732 4.774 -17.539 1.00 85.75 102 VAL A C 1
ATOM 835 O O . VAL A 1 102 ? 7.166 4.578 -16.462 1.00 85.75 102 VAL A O 1
ATOM 838 N N . ARG A 1 103 ? 7.507 4.006 -18.604 1.00 84.38 103 ARG A N 1
ATOM 839 C CA . ARG A 1 103 ? 6.773 2.741 -18.571 1.00 84.38 103 ARG A CA 1
ATOM 840 C C . ARG A 1 103 ? 7.770 1.608 -18.420 1.00 84.38 103 ARG A C 1
ATOM 842 O O . ARG A 1 103 ? 8.699 1.477 -19.207 1.00 84.38 103 ARG A O 1
ATOM 849 N N . PHE A 1 104 ? 7.562 0.757 -17.433 1.00 87.44 104 PHE A N 1
ATOM 850 C CA . PHE A 1 104 ? 8.344 -0.458 -17.264 1.00 87.44 104 PHE A CA 1
ATOM 851 C C . PHE A 1 104 ? 7.407 -1.626 -17.017 1.00 87.44 104 PHE A C 1
ATOM 853 O O . PHE A 1 104 ? 6.292 -1.467 -16.519 1.00 87.44 104 PHE A O 1
ATOM 860 N N . MET A 1 105 ? 7.874 -2.810 -17.374 1.00 84.06 105 MET A N 1
ATOM 861 C CA . MET A 1 105 ? 7.175 -4.049 -17.099 1.00 84.06 105 MET A CA 1
ATOM 862 C C . MET A 1 105 ? 7.741 -4.658 -15.824 1.00 84.06 105 MET A C 1
ATOM 864 O O . MET A 1 105 ? 8.954 -4.807 -15.693 1.00 84.06 105 MET A O 1
ATOM 868 N N . VAL A 1 106 ? 6.867 -5.015 -14.888 1.00 87.44 106 VAL A N 1
ATOM 869 C CA . VAL A 1 106 ? 7.254 -5.743 -13.675 1.00 87.44 106 VAL A CA 1
ATOM 870 C C . VAL A 1 106 ? 7.627 -7.176 -14.056 1.00 87.44 106 VAL A C 1
ATOM 872 O O . VAL A 1 106 ? 6.837 -7.859 -14.701 1.00 87.44 106 VAL A O 1
ATOM 875 N N . LEU A 1 107 ? 8.827 -7.614 -13.675 1.00 84.81 107 LEU A N 1
ATOM 876 C CA . LEU A 1 107 ? 9.322 -8.976 -13.894 1.00 84.81 107 LEU A CA 1
ATOM 877 C C . LEU A 1 107 ? 9.214 -9.831 -12.634 1.00 84.81 107 LEU A C 1
ATOM 879 O O . LEU A 1 107 ? 8.777 -10.974 -12.701 1.00 84.81 107 LEU A O 1
ATOM 883 N N . GLU A 1 108 ? 9.646 -9.287 -11.498 1.00 83.38 108 GLU A N 1
ATOM 884 C CA . GLU A 1 108 ? 9.759 -10.031 -10.246 1.00 83.38 108 GLU A CA 1
ATOM 885 C C . GLU A 1 108 ? 9.449 -9.119 -9.057 1.00 83.38 108 GLU A C 1
ATOM 887 O O . GLU A 1 108 ? 9.827 -7.945 -9.031 1.00 83.38 108 GLU A O 1
AT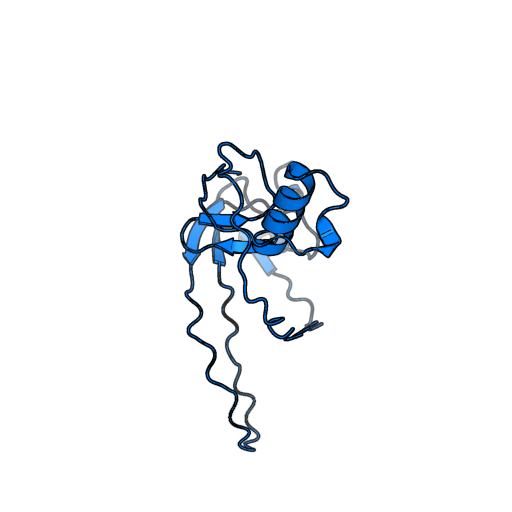OM 892 N N . GLU A 1 109 ? 8.795 -9.681 -8.047 1.00 83.50 109 GLU A N 1
ATOM 893 C CA . GLU A 1 109 ? 8.647 -9.080 -6.727 1.00 83.50 109 GLU A CA 1
ATOM 894 C C . GLU A 1 109 ? 9.524 -9.824 -5.714 1.00 83.50 109 GLU A C 1
ATOM 896 O O . GLU A 1 109 ? 9.588 -11.053 -5.706 1.00 83.50 109 GLU A O 1
ATOM 901 N N . ARG A 1 110 ? 10.222 -9.083 -4.850 1.00 82.25 110 ARG A N 1
ATOM 902 C CA . ARG A 1 110 ? 11.041 -9.659 -3.778 1.00 82.25 110 ARG A CA 1
ATOM 903 C C . ARG A 1 110 ? 10.650 -9.087 -2.431 1.00 82.25 110 ARG A C 1
ATOM 905 O O . ARG A 1 110 ? 10.517 -7.872 -2.264 1.00 82.25 110 ARG A O 1
ATOM 912 N N . TRP A 1 111 ? 10.547 -9.993 -1.468 1.00 81.06 111 TRP A N 1
ATOM 913 C CA . TRP A 1 111 ? 10.222 -9.720 -0.077 1.00 81.06 111 TRP A CA 1
ATOM 914 C C . TRP A 1 111 ? 11.444 -10.006 0.781 1.00 81.06 111 TRP A C 1
ATOM 916 O O . TRP A 1 111 ? 12.036 -11.080 0.680 1.00 81.06 111 TRP A O 1
ATOM 926 N N . TYR A 1 112 ? 11.806 -9.065 1.647 1.00 76.62 112 TYR A N 1
ATOM 927 C CA . TYR A 1 112 ? 12.904 -9.260 2.585 1.00 76.62 112 TYR A CA 1
ATOM 928 C C . TYR A 1 112 ? 12.374 -9.200 4.009 1.00 76.62 112 TYR A C 1
ATOM 930 O O . TYR A 1 112 ? 11.857 -8.179 4.463 1.00 76.62 112 TYR A O 1
ATOM 938 N N . THR A 1 113 ? 12.523 -10.306 4.736 1.00 69.38 113 THR A N 1
ATOM 939 C CA . THR A 1 113 ? 12.278 -10.329 6.175 1.00 69.38 113 THR A CA 1
ATOM 940 C C . THR A 1 113 ? 13.391 -9.543 6.846 1.00 69.38 113 THR A C 1
ATOM 942 O O . THR A 1 113 ? 14.549 -9.955 6.806 1.00 69.38 113 THR A O 1
ATOM 945 N N . GLN A 1 114 ? 13.061 -8.409 7.461 1.00 66.00 114 GLN A N 1
ATOM 946 C CA . GLN A 1 114 ? 14.024 -7.728 8.314 1.00 66.00 114 GLN A CA 1
ATOM 947 C C . GLN A 1 114 ? 14.227 -8.589 9.569 1.00 66.00 114 GLN A C 1
ATOM 949 O O . GLN A 1 114 ? 13.268 -8.781 10.323 1.00 66.00 114 GLN A O 1
ATOM 954 N N . PRO A 1 115 ? 15.430 -9.148 9.804 1.00 60.44 115 PRO A N 1
ATOM 955 C CA . PRO A 1 115 ? 15.711 -9.779 11.083 1.00 60.44 115 PRO A CA 1
ATOM 956 C C . PRO A 1 115 ? 15.613 -8.716 12.186 1.00 60.44 115 PRO A C 1
ATOM 958 O O . PRO A 1 115 ? 15.805 -7.529 11.901 1.00 60.44 115 PRO A O 1
ATOM 961 N N . PRO A 1 116 ? 15.338 -9.105 13.444 1.00 55.38 116 PRO A N 1
ATOM 962 C CA . PRO A 1 116 ? 15.337 -8.158 14.548 1.00 55.38 116 PRO A CA 1
ATOM 963 C C . PRO A 1 116 ? 16.679 -7.428 14.556 1.00 55.38 116 PRO A C 1
ATOM 965 O O . PRO A 1 116 ? 17.738 -8.051 14.670 1.00 55.38 116 PRO A O 1
ATOM 968 N N . THR A 1 117 ? 16.637 -6.110 14.369 1.00 54.47 117 THR A N 1
ATOM 969 C CA . THR A 1 117 ? 17.823 -5.261 14.411 1.00 54.47 117 THR A CA 1
ATOM 970 C C . THR A 1 117 ? 18.522 -5.532 15.735 1.00 54.47 117 THR A C 1
ATOM 972 O O . THR A 1 117 ? 17.958 -5.246 16.793 1.00 54.47 117 THR A O 1
ATOM 975 N N . LYS A 1 118 ? 19.727 -6.120 15.696 1.00 50.97 118 LYS A N 1
ATOM 976 C CA . LYS A 1 118 ? 20.544 -6.266 16.905 1.00 50.97 118 LYS A CA 1
ATOM 977 C C . LYS A 1 118 ? 20.644 -4.885 17.567 1.00 50.97 118 LYS A C 1
ATOM 979 O O . LYS A 1 118 ? 20.868 -3.907 16.843 1.00 50.97 118 LYS A O 1
ATOM 984 N N . PRO A 1 119 ? 20.463 -4.775 18.896 1.00 46.22 119 PRO A N 1
ATOM 985 C CA . PRO A 1 119 ? 20.720 -3.527 19.597 1.00 46.22 119 PRO A CA 1
ATOM 986 C C . PRO A 1 119 ? 22.111 -3.037 19.199 1.00 46.22 119 PRO A C 1
ATOM 988 O O . PRO A 1 119 ? 23.059 -3.821 19.196 1.00 46.22 119 PRO A O 1
ATOM 991 N N . LYS A 1 120 ? 22.227 -1.771 18.790 1.00 56.66 120 LYS A N 1
ATOM 992 C CA . LYS A 1 120 ? 23.531 -1.163 18.521 1.00 56.66 120 LYS A CA 1
ATOM 993 C C . LYS A 1 120 ? 24.314 -1.157 19.834 1.00 56.66 120 LYS A C 1
ATOM 995 O O . LYS A 1 120 ? 24.074 -0.293 20.671 1.00 56.66 120 LYS A O 1
ATOM 1000 N N . GLU A 1 121 ? 25.217 -2.113 20.021 1.00 46.53 121 GLU A N 1
ATOM 1001 C CA . GLU A 1 121 ? 26.275 -1.982 21.016 1.00 46.53 121 GLU A CA 1
ATOM 1002 C C . GLU A 1 121 ? 27.164 -0.821 20.571 1.00 46.53 121 GLU A C 1
ATOM 1004 O O . GLU A 1 121 ? 27.702 -0.804 19.463 1.00 46.53 121 GLU A O 1
ATOM 1009 N N . SER A 1 122 ? 27.238 0.207 21.412 1.00 47.16 122 SER A N 1
ATOM 1010 C CA . SER A 1 122 ? 28.170 1.312 21.261 1.00 47.16 122 SER A CA 1
ATOM 1011 C C . SER A 1 122 ? 29.580 0.773 21.480 1.00 47.16 122 SER A C 1
ATOM 1013 O O . SER A 1 122 ? 30.048 0.675 22.613 1.00 47.16 122 SER A O 1
ATOM 1015 N N . THR A 1 123 ? 30.254 0.373 20.411 1.00 37.78 123 THR A N 1
ATOM 1016 C CA . THR A 1 123 ? 31.704 0.194 20.434 1.00 37.78 123 THR A CA 1
ATOM 1017 C C . THR A 1 123 ? 32.285 1.084 19.355 1.00 37.78 123 THR A C 1
ATOM 1019 O O . THR A 1 123 ? 32.016 0.894 18.169 1.00 37.78 123 THR A O 1
ATOM 1022 N N . ASP A 1 124 ? 33.019 2.099 19.809 1.00 46.69 124 ASP A N 1
ATOM 1023 C CA . ASP A 1 124 ? 33.794 3.024 18.992 1.00 46.69 124 ASP A CA 1
ATOM 1024 C C . ASP A 1 124 ? 34.695 2.236 18.040 1.00 46.69 124 ASP A C 1
ATOM 1026 O O . ASP A 1 124 ? 35.655 1.576 18.440 1.00 46.69 124 ASP A O 1
ATOM 1030 N N . SER A 1 125 ? 34.357 2.255 16.757 1.00 40.16 125 SER A N 1
ATOM 1031 C CA . SER A 1 125 ? 35.214 1.782 15.678 1.00 40.16 125 SER A CA 1
ATOM 1032 C C . SER A 1 125 ? 34.849 2.567 14.426 1.00 40.16 125 SER A C 1
ATOM 1034 O O . SER A 1 125 ? 33.797 2.340 13.828 1.00 40.16 125 SER A O 1
ATOM 1036 N N . ASP A 1 126 ? 35.721 3.507 14.064 1.00 41.84 126 ASP A N 1
ATOM 1037 C CA . ASP A 1 126 ? 35.690 4.363 12.872 1.00 41.84 126 ASP A CA 1
ATOM 1038 C C . ASP A 1 126 ? 35.793 3.545 11.566 1.00 41.84 126 ASP A C 1
ATOM 1040 O O . ASP A 1 126 ? 36.770 3.588 10.820 1.00 41.84 126 ASP A O 1
ATOM 1044 N N . ALA A 1 127 ? 34.757 2.769 11.266 1.00 37.50 127 ALA A N 1
ATOM 1045 C CA . ALA A 1 127 ? 34.542 2.169 9.962 1.00 37.50 127 ALA A CA 1
ATOM 1046 C C . ALA A 1 127 ? 33.088 2.435 9.559 1.00 37.50 127 ALA A C 1
ATOM 1048 O O . ALA A 1 127 ? 32.180 2.008 10.279 1.00 37.5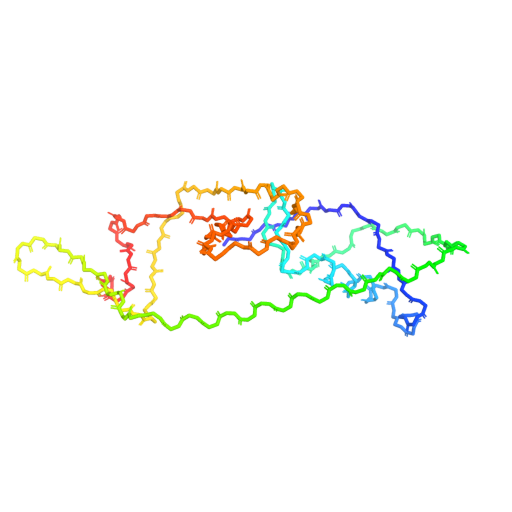0 127 ALA A O 1
ATOM 1049 N N . PRO A 1 128 ? 32.812 3.108 8.422 1.00 40.53 128 PRO A N 1
ATOM 1050 C CA . PRO A 1 128 ? 31.454 3.273 7.930 1.00 40.53 128 PRO A CA 1
ATOM 1051 C C . PRO A 1 128 ? 30.955 1.907 7.459 1.00 40.53 128 PRO A C 1
ATOM 1053 O O . PRO A 1 128 ? 31.023 1.556 6.281 1.00 40.53 128 PRO A O 1
ATOM 1056 N N . THR A 1 129 ? 30.450 1.103 8.390 1.00 38.06 129 THR A N 1
ATOM 1057 C CA . THR A 1 129 ? 29.678 -0.087 8.070 1.00 38.06 129 THR A CA 1
ATOM 1058 C C . THR A 1 129 ? 28.435 0.426 7.356 1.00 38.06 129 THR A C 1
ATOM 1060 O O . THR A 1 129 ? 27.496 0.925 7.981 1.00 38.06 129 THR A O 1
ATOM 1063 N N . LYS A 1 130 ? 28.452 0.363 6.017 1.00 43.25 130 LYS A N 1
ATOM 1064 C CA . LYS A 1 130 ? 27.264 0.468 5.167 1.00 43.25 130 LYS A CA 1
ATOM 1065 C C . LYS A 1 130 ? 26.312 -0.631 5.624 1.00 43.25 130 LYS A C 1
ATOM 1067 O O . LYS A 1 130 ? 26.315 -1.743 5.103 1.00 43.25 130 LYS A O 1
ATOM 1072 N N . THR A 1 131 ? 25.525 -0.331 6.648 1.00 45.09 131 THR A N 1
ATOM 1073 C CA . THR A 1 131 ? 24.341 -1.099 6.995 1.00 45.09 131 THR A CA 1
ATOM 1074 C C . THR A 1 131 ? 23.475 -1.029 5.753 1.00 45.09 131 THR A C 1
ATOM 1076 O O . THR A 1 131 ? 22.934 0.020 5.410 1.00 45.09 131 THR A O 1
ATOM 1079 N N . THR A 1 132 ? 23.487 -2.120 4.991 1.00 54.91 132 THR A N 1
ATOM 1080 C CA . THR A 1 132 ? 22.732 -2.237 3.751 1.00 54.91 132 THR A CA 1
ATOM 1081 C C . THR A 1 132 ? 21.274 -2.244 4.175 1.00 54.91 132 THR A C 1
ATOM 1083 O O . THR A 1 132 ? 20.755 -3.259 4.628 1.00 54.91 132 THR A O 1
ATOM 1086 N N . TYR A 1 133 ? 20.653 -1.065 4.164 1.00 62.72 133 TYR A N 1
ATOM 1087 C CA . TYR A 1 133 ? 19.238 -0.918 4.447 1.00 62.72 133 TYR A CA 1
ATOM 1088 C C . TYR A 1 133 ? 18.493 -1.567 3.289 1.00 62.72 133 TYR A C 1
ATOM 1090 O O . TYR A 1 133 ? 18.387 -1.002 2.201 1.00 62.72 133 TYR A O 1
ATOM 1098 N N . GLN A 1 134 ? 18.055 -2.799 3.508 1.00 67.44 134 GLN A N 1
ATOM 1099 C CA . GLN A 1 134 ? 17.275 -3.532 2.535 1.00 67.44 134 GLN A CA 1
ATOM 1100 C C . GLN A 1 134 ? 15.806 -3.162 2.739 1.00 67.44 134 GLN A C 1
ATOM 1102 O O . GLN A 1 134 ? 15.244 -3.378 3.818 1.00 67.44 134 GLN A O 1
ATOM 1107 N N . ALA A 1 135 ? 15.211 -2.538 1.719 1.00 75.44 135 ALA A N 1
ATOM 1108 C CA . ALA A 1 135 ? 13.789 -2.224 1.724 1.00 75.44 135 ALA A CA 1
ATOM 1109 C C . ALA A 1 135 ? 12.987 -3.533 1.856 1.00 75.44 135 ALA A C 1
ATOM 1111 O O . ALA A 1 135 ? 13.348 -4.512 1.210 1.00 75.44 135 ALA A O 1
ATOM 1112 N N . PRO A 1 136 ? 11.918 -3.579 2.667 1.00 79.00 136 PRO A N 1
ATOM 1113 C CA . PRO A 1 136 ? 11.167 -4.812 2.932 1.00 79.00 136 PRO A CA 1
ATOM 1114 C C . PRO A 1 136 ? 10.446 -5.372 1.694 1.00 79.00 136 PRO A C 1
ATOM 1116 O O . PRO A 1 136 ? 10.147 -6.564 1.644 1.00 79.00 136 PRO A O 1
ATOM 1119 N N . TYR A 1 137 ? 10.199 -4.528 0.692 1.00 83.25 137 TYR A N 1
ATOM 1120 C CA . TYR A 1 137 ? 9.598 -4.896 -0.583 1.00 83.25 137 TYR A CA 1
ATOM 1121 C C . TYR A 1 137 ? 10.341 -4.201 -1.720 1.00 83.25 137 TYR A C 1
ATOM 1123 O O . TYR A 1 137 ? 10.575 -2.992 -1.665 1.00 83.25 137 TYR A O 1
ATOM 1131 N N . SER A 1 138 ? 10.722 -4.963 -2.742 1.00 84.44 138 SER A N 1
ATOM 1132 C CA . SER A 1 138 ? 11.366 -4.437 -3.945 1.00 84.44 138 SER A CA 1
ATOM 1133 C C . SER A 1 138 ? 10.762 -5.063 -5.189 1.00 84.44 138 SER A C 1
ATOM 1135 O O . SER A 1 138 ? 10.594 -6.281 -5.245 1.00 84.44 138 SER A O 1
ATOM 1137 N N . ILE A 1 139 ? 10.504 -4.235 -6.195 1.00 86.50 139 ILE A N 1
ATOM 1138 C CA . ILE A 1 139 ? 10.021 -4.669 -7.502 1.00 86.50 139 ILE A CA 1
ATOM 1139 C C . ILE A 1 139 ? 11.170 -4.552 -8.496 1.00 86.50 139 ILE A C 1
ATOM 1141 O O . ILE A 1 139 ? 11.841 -3.522 -8.56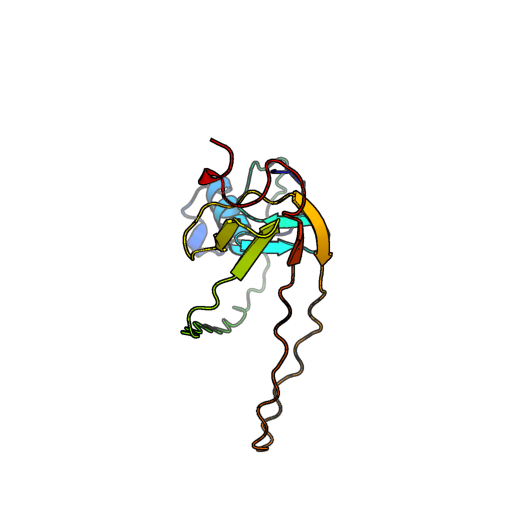3 1.00 86.50 139 ILE A O 1
ATOM 1145 N N . ILE A 1 140 ? 11.385 -5.607 -9.271 1.00 86.62 140 ILE A N 1
ATOM 1146 C CA . ILE A 1 140 ? 12.346 -5.642 -10.367 1.00 86.62 140 ILE A CA 1
ATOM 1147 C C . ILE A 1 140 ? 11.551 -5.611 -11.661 1.00 86.62 140 ILE A C 1
ATOM 1149 O O . ILE A 1 140 ? 10.628 -6.401 -11.861 1.00 86.62 140 ILE A O 1
ATOM 1153 N N . GLY A 1 141 ? 11.907 -4.683 -12.541 1.00 88.44 141 GLY A N 1
ATOM 1154 C CA . GLY A 1 141 ? 11.250 -4.507 -13.824 1.00 88.44 141 GLY A CA 1
ATOM 1155 C C . GLY A 1 141 ? 12.238 -4.348 -14.968 1.00 88.44 141 GLY A C 1
ATOM 1156 O O . GLY A 1 141 ? 13.427 -4.120 -14.757 1.00 88.44 141 GLY A O 1
ATOM 1157 N N . THR A 1 142 ? 11.724 -4.471 -16.186 1.00 85.31 142 THR A N 1
ATOM 1158 C CA . THR A 1 142 ? 12.463 -4.248 -17.428 1.00 85.31 142 THR A CA 1
ATOM 1159 C C . THR A 1 142 ? 11.817 -3.147 -18.256 1.00 85.31 142 THR A C 1
ATOM 1161 O O . THR A 1 142 ? 10.602 -2.951 -18.221 1.00 85.31 142 THR A O 1
ATOM 1164 N N . MET A 1 143 ? 12.644 -2.444 -19.024 1.00 82.50 143 MET A N 1
ATOM 1165 C CA . MET A 1 143 ? 12.235 -1.449 -20.019 1.00 82.50 143 MET A CA 1
ATOM 1166 C C . MET A 1 143 ? 12.681 -1.846 -21.436 1.00 82.50 143 MET A C 1
ATOM 1168 O O . MET A 1 143 ? 12.597 -1.044 -22.351 1.00 82.50 143 MET A O 1
ATOM 1172 N N . ALA A 1 144 ? 13.165 -3.078 -21.634 1.00 79.50 144 ALA A N 1
ATOM 1173 C CA . ALA A 1 144 ? 13.813 -3.498 -22.881 1.00 79.50 144 ALA A CA 1
ATOM 1174 C C . ALA A 1 144 ? 12.849 -3.930 -24.008 1.00 79.50 144 ALA A C 1
ATOM 1176 O O . ALA A 1 144 ? 13.306 -4.382 -25.055 1.00 79.50 144 ALA A O 1
ATOM 1177 N N . ALA A 1 145 ? 11.532 -3.849 -23.799 1.00 78.75 145 ALA A N 1
ATOM 1178 C CA . ALA A 1 145 ? 10.541 -4.223 -24.809 1.00 78.75 145 ALA A CA 1
ATOM 1179 C C . ALA A 1 145 ? 10.046 -2.984 -25.582 1.00 78.75 145 ALA A C 1
ATOM 1181 O O . ALA A 1 145 ? 10.009 -1.892 -25.011 1.00 78.75 145 ALA A O 1
ATOM 1182 N N . PRO A 1 146 ? 9.627 -3.130 -26.853 1.00 79.81 146 PRO A N 1
ATOM 1183 C CA . PRO A 1 146 ? 9.047 -2.023 -27.610 1.00 79.81 146 PRO A CA 1
ATOM 1184 C C . PRO A 1 146 ? 7.790 -1.485 -26.908 1.00 79.81 146 PRO A C 1
ATOM 1186 O O . PRO A 1 146 ? 6.954 -2.261 -26.445 1.00 79.81 146 PRO A O 1
ATOM 1189 N N . GLY A 1 147 ? 7.660 -0.160 -26.809 1.00 80.56 147 GLY A N 1
ATOM 1190 C CA . GLY A 1 147 ? 6.596 0.512 -26.053 1.00 80.56 147 GLY A CA 1
ATOM 1191 C C . GLY A 1 147 ? 6.903 0.758 -24.566 1.00 80.56 147 GLY A C 1
ATOM 1192 O O . GLY A 1 147 ? 6.051 1.305 -23.859 1.00 80.56 147 GLY A O 1
ATOM 1193 N N . LEU A 1 148 ? 8.085 0.356 -24.075 1.00 81.44 148 LEU A N 1
ATOM 1194 C CA . LEU A 1 148 ? 8.576 0.616 -22.712 1.00 81.44 148 LEU A CA 1
ATOM 1195 C C . LEU A 1 148 ? 9.711 1.656 -22.707 1.00 81.44 148 LEU A C 1
ATOM 1197 O O . LEU A 1 148 ? 10.330 1.930 -23.727 1.00 81.44 148 LEU A O 1
ATOM 1201 N N . GLY A 1 149 ? 9.990 2.254 -21.553 1.00 82.06 149 GLY A N 1
ATOM 1202 C CA . GLY A 1 149 ? 10.893 3.398 -21.413 1.00 82.06 149 GLY A CA 1
ATOM 1203 C C . GLY A 1 149 ? 10.120 4.712 -21.329 1.00 82.06 149 GLY A C 1
ATOM 1204 O O . GLY A 1 149 ? 8.988 4.739 -20.842 1.00 82.06 149 GLY A O 1
ATOM 1205 N N . ILE A 1 150 ? 10.728 5.810 -21.760 1.00 83.44 150 ILE A N 1
ATOM 1206 C CA . ILE A 1 150 ? 10.128 7.145 -21.654 1.00 83.44 150 ILE A CA 1
ATOM 1207 C C . ILE A 1 150 ? 8.907 7.245 -22.563 1.00 83.44 150 ILE A C 1
ATOM 1209 O O . ILE A 1 150 ? 8.961 6.884 -23.736 1.00 83.44 150 ILE A O 1
ATOM 1213 N N . THR A 1 151 ? 7.790 7.741 -22.029 1.00 82.12 151 THR A N 1
ATOM 1214 C CA . THR A 1 151 ? 6.535 7.846 -22.790 1.00 82.12 151 THR A CA 1
ATOM 1215 C C . THR A 1 151 ? 6.658 8.716 -24.037 1.00 82.12 151 THR A C 1
ATOM 1217 O O . THR A 1 151 ? 6.030 8.396 -25.038 1.00 82.12 151 THR A O 1
ATOM 1220 N N . LEU A 1 152 ? 7.511 9.745 -24.004 1.00 80.44 152 LEU A N 1
ATOM 1221 C CA . LEU A 1 152 ? 7.764 10.649 -25.134 1.00 80.44 152 LEU A CA 1
ATOM 1222 C C . LEU A 1 152 ? 8.398 9.959 -26.351 1.00 80.44 152 LEU A C 1
ATOM 1224 O O . LEU A 1 152 ? 8.362 10.514 -27.440 1.00 80.44 152 LEU A O 1
ATOM 1228 N N . TRP A 1 153 ? 8.995 8.773 -26.195 1.00 77.88 153 TRP A N 1
ATOM 1229 C CA . TRP A 1 153 ? 9.624 8.052 -27.310 1.00 77.88 153 TRP A CA 1
ATOM 1230 C C . TRP A 1 153 ? 8.624 7.263 -28.163 1.00 77.88 153 TRP A C 1
ATOM 1232 O O . TRP A 1 153 ? 8.995 6.754 -29.217 1.00 77.88 153 TRP A O 1
ATOM 1242 N N . TRP A 1 154 ? 7.382 7.121 -27.692 1.00 77.00 154 TRP A N 1
ATOM 1243 C CA . TRP A 1 154 ? 6.374 6.237 -28.283 1.00 77.00 154 TRP A CA 1
ATOM 1244 C C . TRP A 1 154 ? 5.094 6.963 -28.721 1.00 77.00 154 TRP A C 1
ATOM 1246 O O . TRP A 1 154 ? 4.147 6.286 -29.126 1.00 77.00 154 TRP A O 1
ATOM 1256 N N . GLU A 1 155 ? 5.045 8.292 -28.599 1.00 62.69 155 GLU A N 1
ATOM 1257 C CA . GLU A 1 155 ? 3.954 9.137 -29.115 1.00 62.69 155 GLU A CA 1
ATOM 1258 C C . GLU A 1 155 ? 4.214 9.620 -30.546 1.00 62.69 155 GLU A C 1
ATOM 1260 O O . GLU A 1 155 ? 5.392 9.861 -30.897 1.00 62.69 155 GLU A O 1
#

Secondary structure (DSSP, 8-state):
-----------PPPGGGGGS-HHHHHHHHHHHHHTT-EETTTEE----------PPPP--S----------------------EEEE-STT-EEEE-TT--EE-EEEEEEE------------------------SEEEEEE--STT-EEGGG--

Radius of gyration: 23.11 Å; chains: 1; bounding box: 54×27×68 Å

Organism: Podospora anserina (strain S / ATCC MYA-4624 / DSM 980 / FGSC 10383) (NCBI:txid515849)